Protein AF-A0A4R8VCL9-F1 (afdb_monomer_lite)

pLDDT: mean 88.66, std 10.14, range [43.72, 95.69]

Structure (mmCIF, N/CA/C/O backbone):
data_AF-A0A4R8VCL9-F1
#
_entry.id   AF-A0A4R8VCL9-F1
#
loop_
_atom_site.group_PDB
_atom_site.id
_atom_site.type_symbol
_atom_site.label_atom_id
_atom_site.label_alt_id
_atom_site.label_comp_id
_atom_site.label_asym_id
_atom_site.label_entity_id
_atom_site.label_seq_id
_atom_site.pdbx_PDB_ins_code
_atom_site.Cartn_x
_atom_site.Cartn_y
_atom_site.Cartn_z
_atom_site.occupancy
_atom_site.B_iso_or_equiv
_atom_site.auth_seq_id
_atom_site.auth_comp_id
_atom_site.auth_asym_id
_atom_site.auth_atom_id
_atom_site.pdbx_PDB_model_num
ATOM 1 N N . MET A 1 1 ? -9.377 11.980 36.728 1.00 43.72 1 MET A N 1
ATOM 2 C CA . MET A 1 1 ? -9.289 10.876 35.754 1.00 43.72 1 MET A CA 1
ATOM 3 C C . MET A 1 1 ? -10.640 10.839 35.070 1.00 43.72 1 MET A C 1
ATOM 5 O O . MET A 1 1 ? -11.571 10.270 35.622 1.00 43.72 1 MET A O 1
ATOM 9 N N . GLU A 1 2 ? -10.801 11.624 34.006 1.00 46.44 2 GLU A N 1
ATOM 10 C CA . GLU A 1 2 ? -12.093 11.744 33.325 1.00 46.44 2 GLU A CA 1
ATOM 11 C C . GLU A 1 2 ? -12.425 10.398 32.683 1.00 46.44 2 GLU A C 1
ATOM 13 O O . GLU A 1 2 ? -11.613 9.833 31.947 1.00 46.44 2 GLU A O 1
ATOM 18 N N . ALA A 1 3 ? -13.580 9.845 33.047 1.00 51.53 3 ALA A N 1
ATOM 19 C CA . ALA A 1 3 ? -14.109 8.648 32.425 1.00 51.53 3 ALA A CA 1
ATOM 20 C C . ALA A 1 3 ? -14.302 8.955 30.938 1.00 51.53 3 ALA A C 1
ATOM 22 O O . ALA A 1 3 ? -15.092 9.825 30.579 1.00 51.53 3 ALA A O 1
ATOM 23 N N . ASN A 1 4 ? -13.531 8.282 30.086 1.00 65.56 4 ASN A N 1
ATOM 24 C CA . ASN A 1 4 ? -13.724 8.348 28.646 1.00 65.56 4 ASN A CA 1
ATOM 25 C C . ASN A 1 4 ? -15.131 7.806 28.373 1.00 65.56 4 ASN A C 1
ATOM 27 O O . ASN A 1 4 ? -15.389 6.631 28.632 1.00 65.56 4 ASN A O 1
ATOM 31 N N . ASP A 1 5 ? -16.039 8.677 27.938 1.00 83.94 5 ASP A N 1
ATOM 32 C CA . ASP A 1 5 ? -17.434 8.334 27.666 1.00 83.94 5 ASP A CA 1
ATOM 33 C C . ASP A 1 5 ? -17.493 7.064 26.785 1.00 83.94 5 ASP A C 1
ATOM 35 O O . ASP A 1 5 ? -16.816 7.014 25.746 1.00 83.94 5 ASP A O 1
ATOM 39 N N . PRO A 1 6 ? -18.241 6.013 27.181 1.00 80.00 6 PRO A N 1
ATOM 40 C CA . PRO A 1 6 ? -18.384 4.788 26.397 1.00 80.00 6 PRO A CA 1
ATOM 41 C C . PRO A 1 6 ? -18.776 5.050 24.940 1.00 80.00 6 PRO A C 1
ATOM 43 O O . PRO A 1 6 ? -18.267 4.382 24.039 1.00 80.00 6 PRO A O 1
ATOM 46 N N . LEU A 1 7 ? -19.605 6.070 24.690 1.00 83.81 7 LEU A N 1
ATOM 47 C CA . LEU A 1 7 ? -19.998 6.471 23.337 1.00 83.81 7 LEU A CA 1
ATOM 48 C C . LEU A 1 7 ? -18.816 7.041 22.541 1.00 83.81 7 LEU A C 1
ATOM 50 O O . LEU A 1 7 ? -18.659 6.747 21.356 1.00 83.81 7 LEU A O 1
ATOM 54 N N . THR A 1 8 ? -17.944 7.809 23.197 1.00 88.56 8 THR A N 1
ATOM 55 C CA . THR A 1 8 ? -16.719 8.344 22.586 1.00 88.56 8 THR A CA 1
ATOM 56 C C . THR A 1 8 ? -15.722 7.223 22.278 1.00 88.56 8 THR A C 1
ATOM 58 O O . THR A 1 8 ? -15.146 7.189 21.190 1.00 88.56 8 THR A O 1
ATOM 61 N N . THR A 1 9 ? -15.557 6.265 23.194 1.00 88.50 9 THR A N 1
ATOM 62 C CA . THR A 1 9 ? -14.673 5.100 23.001 1.00 88.50 9 THR A CA 1
ATOM 63 C C . THR A 1 9 ? -15.127 4.234 21.825 1.00 88.50 9 THR A C 1
ATOM 65 O O . THR A 1 9 ? -14.310 3.842 20.989 1.00 88.50 9 THR A O 1
ATOM 68 N N . GLU A 1 10 ? -16.432 3.988 21.717 1.00 91.06 10 GLU A N 1
ATOM 69 C CA . GLU A 1 10 ? -17.028 3.220 20.625 1.00 91.06 10 GLU A CA 1
ATOM 70 C C . GLU A 1 10 ? -16.923 3.949 19.275 1.00 91.06 10 GLU A C 1
ATOM 72 O O . GLU A 1 10 ? -16.533 3.348 18.274 1.00 91.06 10 GLU A O 1
ATOM 77 N N . CYS A 1 11 ? -17.178 5.260 19.246 1.00 93.50 11 CYS A N 1
ATOM 78 C CA . CYS A 1 11 ? -17.020 6.077 18.040 1.00 93.50 11 CYS A CA 1
ATOM 79 C C . CYS A 1 11 ? -15.571 6.051 17.517 1.00 93.50 11 CYS A C 1
ATOM 81 O O . CYS A 1 11 ? -15.330 5.842 16.324 1.00 93.50 11 CYS A O 1
ATOM 83 N N . LEU A 1 12 ? -14.587 6.186 18.413 1.00 92.25 12 LEU A N 1
ATOM 84 C CA . LEU A 1 12 ? -13.168 6.103 18.059 1.00 92.25 12 LEU A CA 1
ATOM 85 C C . LEU A 1 12 ? -12.782 4.715 17.533 1.00 92.25 12 LEU A C 1
ATOM 87 O O . LEU A 1 12 ? -12.037 4.619 16.555 1.00 92.25 12 LEU A O 1
ATOM 91 N N . ARG A 1 13 ? -13.307 3.641 18.137 1.00 93.00 13 ARG A N 1
ATOM 92 C CA . ARG A 1 13 ? -13.093 2.267 17.660 1.00 93.00 13 ARG A CA 1
ATOM 93 C C . ARG A 1 13 ? -13.614 2.095 16.233 1.00 93.00 13 ARG A C 1
ATOM 95 O O . ARG A 1 13 ? -12.874 1.629 15.369 1.00 93.00 13 ARG A O 1
ATOM 102 N N . GLN A 1 14 ? -14.848 2.522 15.970 1.00 94.06 14 GLN A N 1
ATOM 103 C CA . GLN A 1 14 ? -15.457 2.433 14.640 1.00 94.06 14 GLN A CA 1
ATOM 104 C C . GLN A 1 14 ? -14.680 3.238 13.589 1.00 94.06 14 GLN A C 1
ATOM 106 O O . GLN A 1 14 ? -14.473 2.755 12.475 1.00 94.06 14 GLN A O 1
ATOM 111 N N . LEU A 1 15 ? -14.203 4.440 13.934 1.00 95.00 15 LEU A N 1
ATOM 112 C CA . LEU A 1 15 ? -13.382 5.252 13.033 1.00 95.00 15 LEU A CA 1
ATO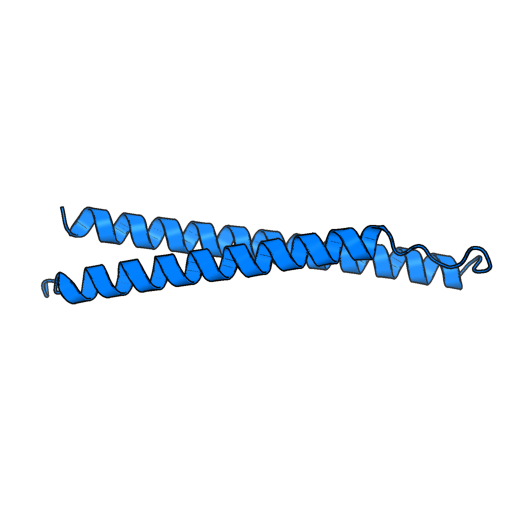M 113 C C . LEU A 1 15 ? -12.078 4.535 12.653 1.00 95.00 15 LEU A C 1
ATOM 115 O O . LEU A 1 15 ? -11.719 4.503 11.474 1.00 95.00 15 LEU A O 1
ATOM 119 N N . LEU A 1 16 ? -11.387 3.935 13.626 1.00 93.38 16 LEU A N 1
ATOM 120 C CA . LEU A 1 16 ? -10.167 3.161 13.381 1.00 93.38 16 LEU A CA 1
ATOM 121 C C . LEU A 1 16 ? -10.449 1.953 12.476 1.00 93.38 16 LEU A C 1
ATOM 123 O O . LEU A 1 16 ? -9.739 1.730 11.500 1.00 93.38 16 LEU A O 1
ATOM 127 N N . GLU A 1 17 ? -11.535 1.220 12.710 1.00 94.00 17 GLU A N 1
ATOM 128 C CA . GLU A 1 17 ? -11.918 0.087 11.856 1.00 94.00 17 GLU A CA 1
ATOM 129 C C . GLU A 1 17 ? -12.210 0.508 10.410 1.00 94.00 17 GLU A C 1
ATOM 131 O O . GLU A 1 17 ? -11.764 -0.148 9.461 1.00 94.00 17 GLU A O 1
ATOM 136 N N . GLN A 1 18 ? -12.903 1.635 10.220 1.00 95.19 18 GLN A N 1
ATOM 137 C CA . GLN A 1 18 ? -13.145 2.205 8.895 1.00 95.19 18 GLN A CA 1
ATOM 138 C C . GLN A 1 18 ? -11.845 2.650 8.214 1.00 95.19 18 GLN A C 1
ATOM 140 O O . GLN A 1 18 ? -11.669 2.406 7.014 1.00 95.19 18 GLN A O 1
ATOM 145 N N . GLN A 1 19 ? -10.918 3.256 8.962 1.00 94.00 19 GLN A N 1
ATOM 146 C CA . GLN A 1 19 ? -9.590 3.617 8.462 1.00 94.00 19 GLN A CA 1
ATOM 147 C C . GLN A 1 19 ? -8.801 2.375 8.035 1.00 94.00 19 GLN A C 1
ATOM 149 O O . GLN A 1 19 ? -8.315 2.336 6.904 1.00 94.00 19 GLN A O 1
ATOM 154 N N . GLY A 1 20 ? -8.749 1.330 8.865 1.00 91.88 20 GLY A N 1
ATOM 155 C CA . GLY A 1 20 ? -8.118 0.051 8.527 1.00 91.88 20 GLY A CA 1
ATOM 156 C C . GLY A 1 20 ? -8.707 -0.573 7.257 1.00 91.88 20 GLY A C 1
ATOM 157 O O . GLY A 1 20 ? -7.977 -0.946 6.337 1.00 91.88 20 GLY A O 1
ATOM 158 N N . ALA A 1 21 ? -10.037 -0.597 7.126 1.00 92.69 21 ALA A N 1
ATOM 159 C CA . ALA A 1 21 ? -10.701 -1.061 5.906 1.00 92.69 21 ALA A CA 1
ATOM 160 C C . ALA A 1 21 ? -10.366 -0.197 4.673 1.00 92.69 21 ALA A C 1
ATOM 162 O O . ALA A 1 21 ? -10.235 -0.715 3.559 1.00 92.69 21 ALA A O 1
ATOM 163 N N . GLY A 1 22 ? -10.213 1.118 4.850 1.00 93.62 22 GLY A N 1
ATOM 164 C CA . GLY A 1 22 ? -9.715 2.036 3.827 1.00 93.62 22 GLY A CA 1
ATOM 165 C C . GLY A 1 22 ? -8.304 1.677 3.362 1.00 93.62 22 GLY A C 1
ATOM 166 O O . GLY A 1 22 ? -8.092 1.484 2.164 1.00 93.62 22 GLY A O 1
ATOM 167 N N . LEU A 1 23 ? -7.372 1.508 4.302 1.00 92.00 23 LEU A N 1
ATOM 168 C CA . LEU A 1 23 ? -5.975 1.156 4.031 1.00 92.00 23 LEU A CA 1
ATOM 169 C C . LEU A 1 23 ? -5.861 -0.168 3.262 1.00 92.00 23 LEU A C 1
ATOM 171 O O . LEU A 1 23 ? -5.188 -0.211 2.231 1.00 92.00 23 LEU A O 1
ATOM 175 N N . ARG A 1 24 ? -6.609 -1.209 3.661 1.00 91.19 24 ARG A N 1
ATOM 176 C CA . ARG A 1 24 ? -6.648 -2.497 2.933 1.00 91.19 24 ARG A CA 1
ATOM 177 C C . ARG A 1 24 ? -7.106 -2.350 1.485 1.00 91.19 24 ARG A C 1
ATOM 179 O O . ARG A 1 24 ? -6.523 -2.955 0.587 1.00 91.19 24 ARG A O 1
ATOM 186 N N . ARG A 1 25 ? -8.132 -1.529 1.226 1.00 94.88 25 ARG A N 1
ATOM 187 C CA . ARG A 1 25 ? -8.607 -1.273 -0.146 1.00 94.88 25 ARG A CA 1
ATOM 188 C C . ARG A 1 25 ? -7.546 -0.574 -0.992 1.00 94.88 25 ARG A C 1
ATOM 190 O O . ARG A 1 25 ? -7.412 -0.891 -2.172 1.00 94.88 25 ARG A O 1
ATOM 197 N N . ILE A 1 26 ? -6.796 0.363 -0.414 1.00 93.69 26 ILE A N 1
ATOM 198 C CA . ILE A 1 26 ? -5.704 1.048 -1.118 1.00 93.69 26 ILE A CA 1
ATOM 199 C C . ILE A 1 26 ? -4.558 0.068 -1.398 1.00 93.69 26 ILE A C 1
ATOM 201 O O . ILE A 1 26 ? -4.098 0.004 -2.537 1.00 93.69 26 ILE A O 1
ATOM 205 N N . ALA A 1 27 ? -4.164 -0.755 -0.422 1.00 92.38 27 ALA A N 1
ATOM 206 C CA . ALA A 1 27 ? -3.135 -1.780 -0.600 1.00 92.38 27 ALA A CA 1
ATOM 207 C C . ALA A 1 27 ? -3.500 -2.769 -1.724 1.00 92.38 27 ALA A C 1
ATOM 209 O O . ALA A 1 27 ? -2.701 -3.003 -2.629 1.00 92.38 27 ALA A O 1
ATOM 210 N N . ALA A 1 28 ? -4.751 -3.244 -1.765 1.00 90.31 28 ALA A N 1
ATOM 211 C CA . ALA A 1 28 ? -5.241 -4.102 -2.847 1.00 90.31 28 ALA A CA 1
ATOM 212 C C . ALA A 1 28 ? -5.191 -3.417 -4.230 1.00 90.31 28 ALA A C 1
ATOM 214 O O . ALA A 1 28 ? -4.904 -4.054 -5.248 1.00 90.31 28 ALA A O 1
ATOM 215 N N . ARG A 1 29 ? -5.433 -2.098 -4.294 1.00 92.62 29 ARG A N 1
ATOM 216 C CA . ARG A 1 29 ? -5.290 -1.323 -5.540 1.00 92.62 29 ARG A CA 1
ATOM 217 C C . ARG A 1 29 ? -3.829 -1.204 -5.972 1.00 92.62 29 ARG A C 1
ATOM 219 O O . ARG A 1 29 ? -3.569 -1.299 -7.174 1.00 92.62 29 ARG A O 1
ATOM 226 N N . LEU A 1 30 ? -2.900 -1.026 -5.029 1.00 92.06 30 LEU A N 1
ATOM 227 C CA . LEU A 1 30 ? -1.462 -1.026 -5.314 1.00 92.06 30 LEU A CA 1
ATOM 228 C C . LEU A 1 30 ? -0.993 -2.387 -5.823 1.00 92.06 30 LEU A C 1
ATOM 230 O O . LEU A 1 30 ? -0.264 -2.433 -6.808 1.00 92.06 30 LEU A O 1
ATOM 234 N N . ASP A 1 31 ? -1.481 -3.487 -5.251 1.00 90.44 31 ASP A N 1
ATOM 235 C CA . ASP A 1 31 ? -1.190 -4.832 -5.755 1.00 90.44 31 ASP A CA 1
ATOM 236 C C . 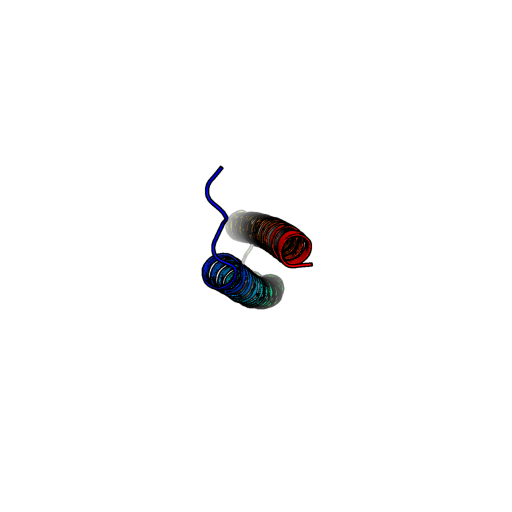ASP A 1 31 ? -1.668 -5.029 -7.194 1.00 90.44 31 ASP A C 1
ATOM 238 O O . ASP A 1 31 ? -0.924 -5.530 -8.042 1.00 90.44 31 ASP A O 1
ATOM 242 N N . GLY A 1 32 ? -2.880 -4.564 -7.506 1.00 90.50 32 GLY A N 1
ATOM 243 C CA . GLY A 1 32 ? -3.392 -4.571 -8.873 1.00 90.50 32 GLY A CA 1
ATOM 244 C C . GLY A 1 32 ? -2.541 -3.728 -9.832 1.00 90.50 32 GLY A C 1
ATOM 245 O O . GLY A 1 32 ? -2.302 -4.141 -10.967 1.00 90.50 32 GLY A O 1
ATOM 246 N N . ALA A 1 33 ? -2.065 -2.558 -9.394 1.00 88.19 33 ALA A N 1
ATOM 247 C CA . ALA A 1 33 ? -1.174 -1.707 -10.184 1.00 88.19 33 ALA A CA 1
ATOM 248 C C . ALA A 1 33 ? 0.199 -2.359 -10.402 1.00 88.19 33 ALA A C 1
ATOM 250 O O . ALA A 1 33 ? 0.686 -2.394 -11.531 1.00 88.19 33 ALA A O 1
ATOM 251 N N . ARG A 1 34 ? 0.775 -2.952 -9.352 1.00 87.38 34 ARG A N 1
ATOM 252 C CA . ARG A 1 34 ? 2.041 -3.687 -9.393 1.00 87.38 34 ARG A CA 1
ATOM 253 C C . ARG A 1 34 ? 1.979 -4.857 -10.368 1.00 87.38 34 ARG A C 1
ATOM 255 O O . ARG A 1 34 ? 2.883 -5.020 -11.185 1.00 87.38 34 ARG A O 1
ATOM 262 N N . HIS A 1 35 ? 0.891 -5.629 -10.326 1.00 88.12 35 HIS A N 1
ATOM 263 C CA . HIS A 1 35 ? 0.669 -6.760 -11.230 1.00 88.12 35 HIS A CA 1
ATOM 264 C C . HIS A 1 35 ? 0.564 -6.331 -12.695 1.00 88.12 35 HIS A C 1
ATOM 266 O O . HIS A 1 35 ? 1.135 -6.984 -13.565 1.00 88.12 35 HIS A O 1
ATOM 272 N N . ARG A 1 36 ? -0.129 -5.219 -12.978 1.00 87.69 36 ARG A N 1
ATOM 273 C CA . ARG A 1 36 ? -0.198 -4.656 -14.336 1.00 87.69 36 ARG A CA 1
ATOM 274 C C . ARG A 1 36 ? 1.164 -4.158 -14.811 1.00 87.69 36 ARG A C 1
ATOM 276 O O . ARG A 1 36 ? 1.581 -4.542 -15.895 1.00 87.69 36 ARG A O 1
ATOM 283 N N . SER A 1 37 ? 1.875 -3.396 -13.980 1.00 82.06 37 SER A N 1
ATOM 284 C CA . SER A 1 37 ? 3.216 -2.887 -14.298 1.00 82.06 37 SER A CA 1
ATOM 285 C C . SER A 1 37 ? 4.221 -4.016 -14.549 1.00 82.06 37 SER A C 1
ATOM 287 O O . SER A 1 37 ? 5.027 -3.919 -15.461 1.00 82.06 37 SER A O 1
ATOM 289 N N . ARG A 1 38 ? 4.142 -5.140 -13.823 1.00 79.69 38 ARG A N 1
ATOM 290 C CA . ARG A 1 38 ? 5.029 -6.297 -14.050 1.00 79.69 38 ARG A CA 1
ATOM 291 C C . ARG A 1 38 ? 4.842 -6.950 -15.427 1.00 79.69 38 ARG A C 1
ATOM 293 O O . ARG A 1 38 ? 5.738 -7.640 -15.902 1.00 79.69 38 ARG A O 1
ATOM 300 N N . ARG A 1 39 ? 3.672 -6.778 -16.046 1.00 85.00 39 ARG A N 1
ATOM 301 C CA . ARG A 1 39 ? 3.382 -7.263 -17.405 1.00 85.00 39 ARG A CA 1
ATOM 302 C C . ARG A 1 39 ? 3.807 -6.272 -18.484 1.00 85.00 39 ARG A C 1
ATOM 304 O O . ARG A 1 39 ? 3.813 -6.635 -19.655 1.00 85.00 39 ARG A O 1
ATOM 311 N N . GLU A 1 40 ? 4.129 -5.043 -18.102 1.00 84.50 40 GLU A N 1
ATOM 312 C CA . GLU A 1 40 ? 4.621 -4.026 -19.013 1.00 84.50 40 GLU A CA 1
ATOM 313 C C . GLU A 1 40 ? 6.100 -4.301 -19.288 1.00 84.50 40 GLU A C 1
ATOM 315 O O . GLU A 1 40 ? 6.968 -4.162 -18.428 1.00 84.50 40 GLU A O 1
ATOM 320 N N . THR A 1 41 ? 6.379 -4.785 -20.491 1.00 85.19 41 THR A N 1
ATOM 321 C CA . THR A 1 41 ? 7.738 -5.064 -20.949 1.00 85.19 41 THR A CA 1
ATOM 322 C C . THR A 1 41 ? 8.135 -4.024 -21.976 1.00 85.19 41 THR A C 1
ATOM 324 O O . THR A 1 41 ? 7.319 -3.684 -22.835 1.00 85.19 41 THR A O 1
ATOM 327 N N . ALA A 1 42 ? 9.397 -3.585 -21.958 1.00 86.56 42 ALA A N 1
ATOM 328 C CA . ALA A 1 42 ? 9.868 -2.677 -22.995 1.00 86.56 42 ALA A CA 1
ATOM 329 C C . ALA A 1 42 ? 9.680 -3.308 -24.393 1.00 86.56 42 ALA A C 1
ATOM 331 O O . ALA A 1 42 ? 9.799 -4.536 -24.527 1.00 86.56 42 ALA A O 1
ATOM 332 N N . PRO A 1 43 ? 9.415 -2.491 -25.429 1.00 89.75 43 PRO A N 1
ATOM 333 C CA . PRO A 1 43 ? 9.301 -2.961 -26.803 1.00 89.75 43 PRO A CA 1
ATOM 334 C C . PRO A 1 43 ? 10.504 -3.808 -27.223 1.00 89.75 43 PRO A C 1
ATOM 336 O O . PRO A 1 43 ? 11.643 -3.503 -26.873 1.00 89.75 43 PRO A O 1
ATOM 339 N N . VAL A 1 44 ? 10.261 -4.847 -28.025 1.00 88.75 44 VAL A N 1
ATOM 340 C CA . VAL A 1 44 ? 11.319 -5.751 -28.524 1.00 88.75 44 VAL A CA 1
ATOM 341 C C . VAL A 1 44 ? 12.343 -5.004 -29.390 1.00 88.75 44 VAL A C 1
ATOM 343 O O . VAL A 1 44 ? 13.497 -5.406 -29.480 1.00 88.75 44 VAL A O 1
ATOM 346 N N . SER A 1 45 ? 11.936 -3.889 -30.000 1.00 94.19 45 SER A N 1
ATOM 347 C CA . SER A 1 45 ? 12.805 -3.017 -30.794 1.00 94.19 45 SER A CA 1
ATOM 348 C C . SER A 1 45 ? 13.747 -2.142 -29.961 1.00 94.19 45 SER A C 1
ATOM 350 O O . SER A 1 45 ? 14.626 -1.500 -30.531 1.00 94.19 45 SER A O 1
ATOM 352 N N . TRP A 1 46 ? 13.574 -2.068 -28.637 1.00 93.94 46 TRP A N 1
ATOM 353 C CA . TRP A 1 46 ? 14.454 -1.287 -27.770 1.00 93.94 46 TRP A CA 1
ATOM 354 C C . TRP A 1 46 ? 15.681 -2.104 -27.373 1.00 93.94 46 TRP A C 1
ATOM 356 O O . TRP A 1 46 ? 15.566 -3.211 -26.853 1.00 93.94 46 TRP A O 1
ATOM 366 N N . SER A 1 47 ? 16.863 -1.517 -27.553 1.00 92.56 47 SER A N 1
ATOM 367 C CA . SER A 1 47 ? 18.144 -2.127 -27.192 1.00 92.56 47 SER A CA 1
ATOM 368 C C . SER A 1 47 ? 19.097 -1.118 -26.548 1.00 92.56 47 SER A C 1
ATOM 370 O O . SER A 1 47 ? 18.933 0.099 -26.684 1.00 92.56 47 SER A O 1
ATOM 372 N N . GLY A 1 48 ? 20.120 -1.631 -25.859 1.00 94.06 48 GLY A N 1
ATOM 373 C CA . GLY A 1 48 ? 21.137 -0.823 -25.184 1.00 94.06 48 GLY A CA 1
ATOM 374 C C . GLY A 1 48 ? 20.530 0.146 -24.168 1.00 94.06 48 GLY A C 1
ATOM 375 O O . GLY A 1 48 ? 19.560 -0.176 -23.489 1.00 94.06 48 GLY A O 1
ATOM 376 N N . ARG A 1 49 ? 21.046 1.379 -24.130 1.00 95.06 49 ARG A N 1
ATOM 377 C CA . ARG A 1 49 ? 20.706 2.375 -23.098 1.00 95.06 49 ARG A CA 1
ATOM 378 C C . ARG A 1 49 ? 19.209 2.648 -22.925 1.00 95.06 49 ARG A C 1
ATOM 380 O O . ARG A 1 49 ? 18.777 2.928 -21.813 1.00 95.06 49 ARG A O 1
ATOM 387 N N . ALA A 1 50 ? 18.418 2.591 -23.999 1.00 91.56 50 ALA A N 1
ATOM 388 C CA . ALA A 1 50 ? 16.972 2.808 -23.913 1.00 91.56 50 ALA A CA 1
ATOM 389 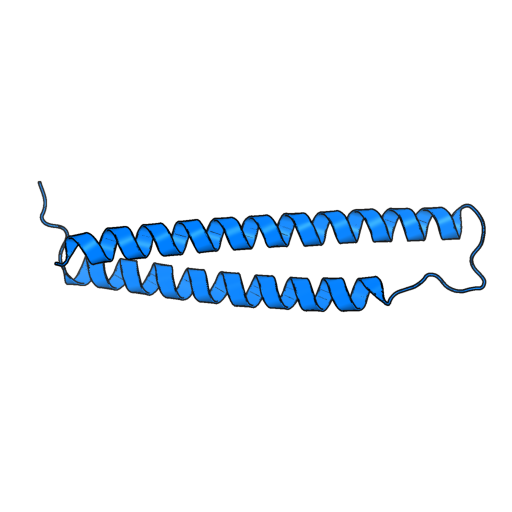C C . ALA A 1 50 ? 16.269 1.666 -23.161 1.00 91.56 50 ALA A C 1
ATOM 391 O O . ALA A 1 50 ? 15.384 1.911 -22.341 1.00 91.56 50 ALA A O 1
ATOM 392 N N . ARG A 1 51 ? 16.701 0.424 -23.408 1.00 93.69 51 ARG A N 1
ATOM 393 C CA . ARG A 1 51 ? 16.215 -0.756 -22.692 1.00 93.69 51 ARG A CA 1
ATOM 394 C C . ARG A 1 51 ? 16.657 -0.725 -21.230 1.00 93.69 51 ARG A C 1
ATOM 396 O O . ARG A 1 51 ? 15.817 -0.878 -20.351 1.00 93.69 51 ARG A O 1
ATOM 403 N N . ASP A 1 52 ? 17.928 -0.421 -20.980 1.00 94.38 52 ASP A N 1
ATOM 404 C CA . ASP A 1 52 ? 18.480 -0.351 -19.623 1.00 94.38 52 ASP A CA 1
ATOM 405 C C . ASP A 1 52 ? 17.758 0.707 -18.771 1.00 94.38 52 ASP A C 1
ATOM 407 O O . ASP A 1 52 ? 17.418 0.468 -17.613 1.00 94.38 52 ASP A O 1
ATOM 411 N N . ALA A 1 53 ? 17.464 1.877 -19.351 1.00 94.00 53 ALA A N 1
ATOM 412 C CA . ALA A 1 53 ? 16.730 2.941 -18.670 1.00 94.00 53 ALA A CA 1
ATOM 413 C C . ALA A 1 53 ? 15.284 2.540 -18.339 1.00 94.00 53 ALA A C 1
ATOM 415 O O . ALA A 1 53 ? 14.789 2.883 -17.260 1.00 94.00 53 ALA A O 1
ATOM 416 N N . HIS A 1 54 ? 14.618 1.811 -19.242 1.00 93.12 54 HIS A N 1
ATOM 417 C CA . HIS A 1 54 ? 13.293 1.249 -18.992 1.00 93.12 54 HIS A CA 1
ATOM 418 C C . HIS A 1 54 ? 13.327 0.243 -17.842 1.00 93.12 54 HIS A C 1
ATOM 420 O O . HIS A 1 54 ? 12.542 0.361 -16.904 1.00 93.12 54 HIS A O 1
ATOM 426 N N . ASP A 1 55 ? 14.247 -0.719 -17.889 1.00 92.00 55 ASP A N 1
ATOM 427 C CA . ASP A 1 55 ? 14.328 -1.784 -16.890 1.00 92.00 55 ASP A CA 1
ATOM 428 C C . ASP A 1 55 ? 14.684 -1.210 -15.504 1.00 92.00 55 ASP A C 1
ATOM 430 O O . ASP A 1 55 ? 14.045 -1.557 -14.509 1.00 92.00 55 ASP A O 1
ATOM 434 N N . ALA A 1 56 ? 15.578 -0.215 -15.439 1.00 94.56 56 ALA A N 1
ATOM 435 C CA . ALA A 1 56 ? 15.880 0.507 -14.202 1.00 94.56 56 ALA A CA 1
ATOM 436 C C . ALA A 1 56 ? 14.684 1.322 -13.668 1.00 94.56 56 ALA A C 1
ATOM 438 O O . ALA A 1 56 ? 14.495 1.438 -12.455 1.00 94.56 56 ALA A O 1
ATOM 439 N N . LEU A 1 57 ?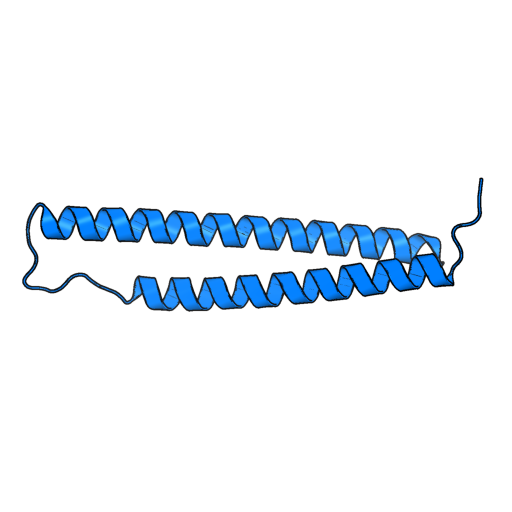 13.875 1.927 -14.545 1.00 93.25 57 LEU A N 1
ATOM 440 C CA . LEU A 1 57 ? 12.649 2.617 -14.132 1.00 93.25 57 LEU A CA 1
ATOM 441 C C . LEU A 1 57 ? 11.613 1.625 -13.595 1.00 93.25 57 LEU A C 1
ATOM 443 O O . LEU A 1 57 ? 11.036 1.876 -12.536 1.00 93.25 57 LEU A O 1
ATOM 447 N N . ALA A 1 58 ? 11.414 0.505 -14.291 1.00 91.62 58 ALA A N 1
ATOM 448 C CA . ALA A 1 58 ? 10.508 -0.554 -13.873 1.00 91.62 58 ALA A CA 1
ATOM 449 C C . ALA A 1 58 ? 10.901 -1.095 -12.491 1.00 91.62 58 ALA A C 1
ATOM 451 O O . ALA A 1 58 ? 10.044 -1.218 -11.617 1.00 91.62 58 ALA A O 1
ATOM 452 N N . GLU A 1 59 ? 12.192 -1.326 -12.247 1.00 91.94 59 GLU A N 1
ATOM 453 C CA . GLU A 1 59 ? 12.695 -1.756 -10.942 1.00 91.94 59 GLU A CA 1
ATOM 454 C C . GLU A 1 59 ? 12.388 -0.733 -9.835 1.00 91.94 59 GLU A C 1
ATOM 456 O O . GLU A 1 59 ? 11.793 -1.091 -8.815 1.00 91.94 59 GLU A O 1
ATOM 461 N N . ARG A 1 60 ? 12.702 0.554 -10.048 1.00 94.25 60 ARG A N 1
ATOM 462 C CA . ARG A 1 60 ? 12.394 1.616 -9.070 1.00 94.25 60 ARG A CA 1
ATOM 463 C C . ARG A 1 60 ? 10.898 1.722 -8.781 1.00 94.25 60 ARG A C 1
ATOM 465 O O . ARG A 1 60 ? 10.506 1.909 -7.631 1.00 94.25 60 ARG A O 1
ATOM 472 N N . MET A 1 61 ? 10.052 1.586 -9.802 1.00 91.94 61 MET A N 1
ATOM 473 C CA . MET A 1 61 ? 8.598 1.585 -9.624 1.00 91.94 61 MET A CA 1
ATOM 474 C C . MET A 1 61 ? 8.131 0.386 -8.793 1.00 91.94 61 MET A C 1
ATOM 476 O O . MET A 1 61 ? 7.296 0.550 -7.904 1.00 91.94 61 MET A O 1
ATOM 480 N N . GLN A 1 62 ? 8.682 -0.808 -9.027 1.00 91.69 62 GLN A N 1
ATOM 481 C CA . GLN A 1 62 ? 8.351 -2.007 -8.249 1.00 91.69 62 GLN A CA 1
ATOM 482 C C . GLN A 1 62 ? 8.779 -1.881 -6.782 1.00 91.69 62 GLN A C 1
ATOM 484 O O . GLN A 1 62 ? 8.013 -2.248 -5.885 1.00 91.69 62 GLN A O 1
ATOM 489 N N . GLN A 1 63 ? 9.961 -1.315 -6.527 1.00 92.38 63 GLN A N 1
ATOM 490 C CA . GLN A 1 63 ? 10.437 -1.018 -5.175 1.00 92.38 63 GLN A CA 1
ATOM 491 C C . GLN A 1 63 ? 9.520 -0.007 -4.474 1.00 92.38 63 GLN A C 1
ATOM 493 O O . GLN A 1 63 ? 9.071 -0.262 -3.358 1.00 92.38 63 GLN A O 1
ATOM 498 N N . ALA A 1 64 ? 9.162 1.093 -5.145 1.00 91.62 64 ALA A N 1
ATOM 499 C CA . ALA A 1 64 ? 8.278 2.116 -4.587 1.00 91.62 64 ALA A CA 1
ATOM 500 C C . ALA A 1 64 ? 6.874 1.573 -4.265 1.00 91.62 64 ALA A C 1
ATOM 502 O O . ALA A 1 64 ? 6.334 1.848 -3.195 1.00 91.62 64 ALA A O 1
ATOM 503 N N . LEU A 1 65 ? 6.293 0.765 -5.160 1.00 91.00 65 LEU A N 1
ATOM 504 C CA . LEU A 1 65 ? 4.988 0.133 -4.933 1.00 91.00 65 LEU A CA 1
ATOM 505 C C . LEU A 1 65 ? 5.023 -0.861 -3.767 1.00 91.00 65 LEU A C 1
ATOM 507 O O . LEU A 1 65 ? 4.060 -0.935 -3.008 1.00 91.00 65 LEU A O 1
ATOM 511 N N . THR A 1 66 ? 6.122 -1.602 -3.617 1.00 91.31 66 THR A N 1
ATOM 512 C CA . THR A 1 66 ? 6.307 -2.537 -2.498 1.00 91.31 66 THR A CA 1
ATOM 513 C C . THR A 1 66 ? 6.440 -1.777 -1.179 1.00 91.31 66 THR A C 1
ATOM 515 O O . THR A 1 66 ? 5.668 -2.031 -0.264 1.00 91.31 66 THR A O 1
ATOM 518 N N . GLY A 1 67 ? 7.296 -0.752 -1.112 1.00 93.19 67 GLY A N 1
ATOM 519 C CA . GLY A 1 67 ? 7.436 0.064 0.098 1.00 93.19 67 GLY A CA 1
ATOM 520 C C . GLY A 1 67 ? 6.142 0.787 0.499 1.00 93.19 67 GLY A C 1
ATOM 521 O O . GLY A 1 67 ? 5.803 0.849 1.679 1.00 93.19 67 GLY A O 1
ATOM 522 N N . ALA A 1 68 ? 5.373 1.289 -0.474 1.00 91.94 68 ALA A N 1
ATOM 523 C CA . ALA A 1 68 ? 4.070 1.901 -0.210 1.00 91.94 68 ALA A CA 1
ATOM 524 C C . ALA A 1 68 ? 3.052 0.892 0.346 1.00 91.94 68 ALA A C 1
ATOM 526 O O . ALA A 1 68 ? 2.271 1.231 1.234 1.00 91.94 68 ALA A O 1
ATOM 527 N N . ARG A 1 69 ? 3.063 -0.348 -0.154 1.00 92.12 69 ARG A N 1
ATOM 528 C CA . ARG A 1 69 ? 2.223 -1.430 0.364 1.00 92.12 69 ARG A CA 1
ATOM 529 C C . ARG A 1 69 ? 2.593 -1.770 1.810 1.00 92.12 69 ARG A C 1
ATOM 531 O O . ARG A 1 69 ? 1.698 -1.788 2.649 1.00 92.12 69 ARG A O 1
ATOM 538 N N . ASP A 1 70 ? 3.874 -1.972 2.103 1.00 93.31 70 ASP A N 1
ATOM 539 C CA . ASP A 1 70 ? 4.343 -2.329 3.449 1.00 93.31 70 ASP A CA 1
ATOM 540 C C . ASP A 1 70 ? 3.966 -1.245 4.476 1.00 93.31 70 ASP A C 1
ATOM 542 O O . ASP A 1 70 ? 3.521 -1.542 5.585 1.00 93.31 70 ASP A O 1
ATOM 546 N N . ALA A 1 71 ? 4.054 0.032 4.084 1.00 93.50 71 ALA A N 1
ATOM 547 C CA . ALA A 1 71 ? 3.623 1.151 4.920 1.00 93.50 71 ALA A CA 1
ATOM 548 C C . ALA A 1 71 ? 2.108 1.139 5.205 1.00 93.50 71 ALA A C 1
ATOM 550 O O . ALA A 1 71 ? 1.690 1.439 6.325 1.00 93.50 71 ALA A O 1
ATOM 551 N N . LEU A 1 72 ? 1.278 0.782 4.216 1.00 92.69 72 LEU A N 1
ATOM 552 C CA . LEU A 1 72 ? -0.172 0.650 4.400 1.00 92.69 72 LEU A CA 1
ATOM 553 C C . LEU A 1 72 ? -0.529 -0.534 5.305 1.00 92.69 72 LEU A C 1
ATOM 555 O O . LEU A 1 72 ? -1.420 -0.396 6.140 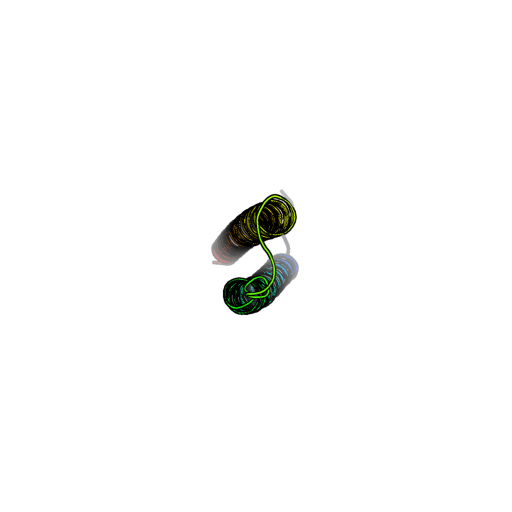1.00 92.69 72 LEU A O 1
ATOM 559 N N . GLU A 1 73 ? 0.160 -1.667 5.158 1.00 93.31 73 GLU A N 1
ATOM 560 C CA . GLU A 1 73 ? -0.014 -2.839 6.027 1.00 93.31 73 GLU A CA 1
ATOM 561 C C . GLU A 1 73 ? 0.369 -2.509 7.478 1.00 93.31 73 GLU A C 1
ATOM 563 O O . GLU A 1 73 ? -0.384 -2.810 8.404 1.00 93.31 73 GLU A O 1
ATOM 568 N N . LEU A 1 74 ? 1.479 -1.794 7.691 1.00 95.69 74 LEU A N 1
ATOM 569 C CA . LEU A 1 74 ? 1.871 -1.333 9.024 1.00 95.69 74 LEU A CA 1
ATOM 570 C C . LEU A 1 74 ? 0.837 -0.371 9.631 1.00 95.69 74 LEU A C 1
ATOM 572 O O . LEU A 1 74 ? 0.469 -0.513 10.799 1.00 95.69 74 LEU A O 1
ATOM 576 N N . ALA A 1 75 ? 0.353 0.601 8.854 1.00 92.38 75 ALA A N 1
ATOM 577 C CA . ALA A 1 75 ? -0.664 1.545 9.312 1.00 92.38 75 ALA A CA 1
ATOM 578 C C . ALA A 1 75 ? -1.983 0.837 9.673 1.00 92.38 75 ALA A C 1
ATOM 580 O O . ALA A 1 75 ? -2.610 1.173 10.680 1.00 92.38 75 ALA A O 1
ATOM 581 N N . GLU A 1 76 ? -2.381 -0.171 8.894 1.00 94.69 76 GLU A N 1
ATOM 582 C CA . GLU A 1 76 ? -3.562 -0.988 9.170 1.00 94.69 76 GLU A CA 1
ATOM 583 C C . GLU A 1 76 ? -3.403 -1.790 10.461 1.00 94.69 76 GLU A C 1
ATOM 585 O O . GLU A 1 76 ? -4.289 -1.750 11.317 1.00 94.69 76 GLU A O 1
ATOM 590 N N . HIS A 1 77 ? -2.243 -2.414 10.660 1.00 94.31 77 HIS A N 1
ATOM 591 C CA . HIS A 1 77 ? -1.940 -3.149 11.881 1.00 94.31 77 HIS A CA 1
ATOM 592 C C . HIS A 1 77 ? -1.965 -2.244 13.123 1.00 94.31 77 HIS A C 1
ATOM 594 O O . HIS A 1 77 ? -2.537 -2.605 14.156 1.00 94.31 77 HIS A O 1
ATOM 600 N N . CYS A 1 78 ? -1.392 -1.041 13.030 1.00 94.88 78 CYS A N 1
ATOM 601 C CA . CYS A 1 78 ? -1.454 -0.039 14.095 1.00 94.88 78 CYS A CA 1
ATOM 602 C C . CYS A 1 78 ? -2.900 0.372 14.406 1.00 94.88 78 CYS A C 1
ATOM 604 O O . CYS A 1 78 ? -3.275 0.460 15.577 1.00 94.88 78 CYS A O 1
ATOM 606 N N . SER A 1 79 ? -3.720 0.574 13.372 1.00 91.94 79 SER A N 1
ATOM 607 C CA . SER A 1 79 ? -5.137 0.910 13.520 1.00 91.94 79 SER A CA 1
ATOM 608 C C . SER A 1 79 ? -5.922 -0.215 14.210 1.00 91.94 79 SER A C 1
ATOM 610 O O . SER A 1 79 ? -6.633 0.033 15.186 1.00 91.94 79 SER A O 1
ATOM 612 N N . ALA A 1 80 ? -5.707 -1.468 13.797 1.00 92.00 80 ALA A N 1
ATOM 613 C CA . ALA A 1 80 ? -6.326 -2.646 14.405 1.00 92.00 80 ALA A CA 1
ATOM 614 C C . ALA A 1 80 ? -5.928 -2.819 15.880 1.00 92.00 80 ALA A C 1
ATOM 616 O O . ALA A 1 80 ? -6.777 -3.084 16.733 1.00 92.00 80 ALA A O 1
ATOM 617 N N . ARG A 1 81 ? -4.648 -2.609 16.213 1.00 93.56 81 ARG A N 1
ATOM 618 C CA . ARG A 1 81 ? -4.172 -2.645 17.605 1.00 93.56 81 ARG A CA 1
ATOM 619 C C . ARG A 1 81 ? -4.798 -1.550 18.465 1.00 93.56 81 ARG A C 1
ATOM 621 O O . ARG A 1 81 ? -5.161 -1.815 19.613 1.00 93.56 81 ARG A O 1
ATOM 628 N N . ALA A 1 82 ? -4.931 -0.335 17.934 1.00 91.50 82 ALA A N 1
ATOM 629 C CA . ALA A 1 82 ? -5.581 0.764 18.640 1.00 91.50 82 ALA A CA 1
ATOM 630 C C . ALA A 1 82 ? -7.072 0.467 18.884 1.00 91.50 82 ALA A C 1
ATOM 632 O O . ALA A 1 82 ? -7.546 0.636 20.007 1.00 91.50 82 ALA A O 1
ATOM 633 N N . ALA A 1 83 ? -7.780 -0.066 17.884 1.00 92.19 83 ALA A N 1
ATOM 634 C CA . ALA A 1 83 ? -9.179 -0.473 18.015 1.00 92.19 83 ALA A CA 1
ATOM 635 C C . ALA A 1 83 ? -9.363 -1.582 19.068 1.00 92.19 83 ALA A C 1
ATOM 637 O O . ALA A 1 83 ? -10.218 -1.459 19.944 1.00 92.19 83 ALA A O 1
ATOM 638 N N . ALA A 1 84 ? -8.512 -2.615 19.056 1.00 91.50 84 ALA A N 1
ATOM 639 C CA . ALA A 1 84 ? -8.535 -3.686 20.056 1.00 91.50 84 ALA A CA 1
ATOM 640 C C . ALA A 1 84 ? -8.255 -3.166 21.479 1.00 91.50 84 ALA A C 1
ATOM 642 O O . ALA A 1 84 ? -8.899 -3.587 22.439 1.00 91.50 84 ALA A O 1
ATOM 643 N N . THR A 1 85 ? -7.332 -2.207 21.612 1.00 92.81 85 THR A N 1
ATOM 644 C CA . THR A 1 85 ? -7.038 -1.552 22.898 1.00 92.81 85 THR A CA 1
ATOM 645 C C . THR A 1 85 ? -8.247 -0.779 23.427 1.00 92.81 85 THR A C 1
ATOM 647 O O . THR A 1 85 ? -8.487 -0.788 24.631 1.00 92.81 85 THR A O 1
ATOM 650 N N . LEU A 1 86 ? -9.015 -0.116 22.554 1.00 89.62 86 LEU A N 1
ATOM 651 C CA . LEU A 1 86 ? -10.245 0.577 22.950 1.00 89.62 86 LEU A CA 1
ATOM 652 C C . LEU A 1 86 ? -11.352 -0.411 23.331 1.00 89.62 86 LEU A C 1
ATOM 654 O O . LEU A 1 86 ? -11.997 -0.213 24.354 1.00 89.62 86 LEU A O 1
ATOM 658 N N . ALA A 1 87 ? -11.523 -1.501 22.578 1.00 87.56 87 ALA A N 1
ATOM 659 C CA . ALA A 1 87 ? -12.510 -2.538 22.887 1.00 87.56 87 ALA A CA 1
ATOM 660 C C . ALA A 1 87 ? -12.281 -3.169 24.274 1.00 87.56 87 ALA A C 1
ATOM 662 O O . ALA A 1 87 ? -13.230 -3.359 25.028 1.00 87.56 87 ALA A O 1
ATOM 663 N N . GLY A 1 88 ? -11.020 -3.407 24.654 1.00 86.25 88 GLY A N 1
ATOM 664 C CA . GLY A 1 88 ? -10.663 -3.932 25.978 1.00 86.25 88 GLY A CA 1
ATOM 665 C C . GLY A 1 88 ? -10.913 -2.975 27.151 1.00 86.25 88 GLY A C 1
ATOM 666 O O . GLY A 1 88 ? -10.785 -3.391 28.296 1.00 86.25 88 GLY A O 1
ATOM 667 N N . ARG A 1 89 ? -11.250 -1.702 26.894 1.00 79.62 89 ARG A N 1
ATOM 668 C CA . ARG A 1 89 ? -11.607 -0.709 27.926 1.00 79.62 89 ARG A CA 1
ATOM 669 C C . ARG A 1 89 ? -13.115 -0.577 28.150 1.00 79.62 89 ARG A C 1
ATOM 671 O O . ARG A 1 89 ? -13.512 0.085 29.101 1.00 79.62 89 ARG A O 1
ATOM 678 N N . VAL A 1 90 ? -13.929 -1.147 27.260 1.00 62.19 90 VAL A N 1
ATOM 679 C CA . VAL A 1 90 ? -15.404 -1.133 27.325 1.00 62.19 90 VAL A CA 1
ATOM 680 C C . VAL A 1 90 ? -15.947 -2.440 27.939 1.00 62.19 90 VAL A C 1
ATOM 682 O O . VAL A 1 90 ? -17.157 -2.592 28.084 1.00 62.19 90 VAL A O 1
ATOM 685 N N . GLY A 1 91 ? -15.060 -3.378 28.297 1.00 52.53 91 GLY A N 1
ATOM 686 C CA . GLY A 1 91 ? -15.383 -4.648 28.961 1.00 52.53 91 GLY A C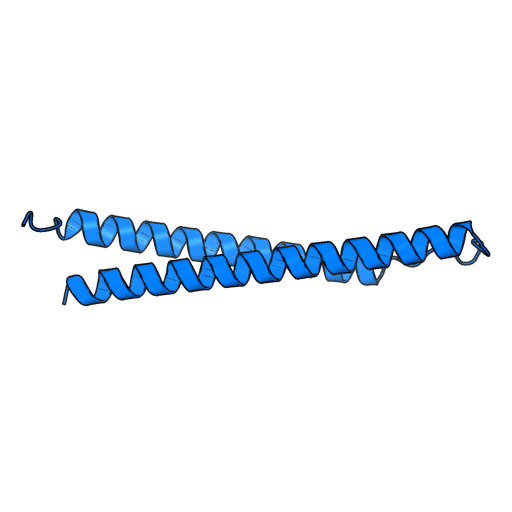A 1
ATOM 687 C C . GLY A 1 91 ? -15.305 -4.590 30.479 1.00 52.53 91 GLY A C 1
ATOM 688 O O . GLY A 1 91 ? -14.508 -3.776 31.000 1.00 52.53 91 GLY A O 1
#

Secondary structure (DSSP, 8-state):
-----HHHHHHHHHHHHHHHHHHHHHHHHHHHHHHHHHT----TT--THHHHHHHHHHHHHHHHHHHHHHHHHHHHHHHHHHHHHHHTT--

Foldseek 3Di:
DDDCPLVNLVVLLVVLVVLLVVLVVVLVVLVVVLVVLVPDAPDPPDDDPRNVVVVVVSVVSNVVSVVSSVVSVVSSVVSNVSSVVSVVSSD

Organism: NCBI:txid433647

Radius of gyration: 20.91 Å; chains: 1; bounding box: 41×19×66 Å

Sequence (91 aa):
MEANDPLTTECLRQLLEQQGAGLRRIAARLDGARHRSRRETAPVSWSGRARDAHDALAERMQQALTGARDALELAEHCSARAAATLAGRVG

InterPro domains:
  IPR036689 ESAT-6-like superfamily [SSF140453] (18-87)